Protein AF-A0A914QEH8-F1 (afdb_monomer)

Sequence (115 aa):
MKGEERIMGVKHEHSEAAFEMLERYSLDQSFKKDALIDSNQPVMFEVGNLKEKYWRWIHEPYDGKLRLFKSDFLESLTNTKWWMIPAVWMPLVAYFAFNGLNLMYQMFGKIFLNV

Solvent-accessible surface area (backbone atoms only — not comparable to full-atom values): 7334 Å² total; per-residue (Å²): 115,68,98,80,69,53,62,94,78,46,80,73,94,65,59,72,67,56,47,56,60,53,38,69,71,40,96,81,56,74,81,77,69,58,94,85,56,65,51,91,45,41,42,67,72,53,59,76,74,40,65,83,56,41,68,60,53,76,75,49,90,77,92,68,77,72,36,56,46,84,47,70,69,61,37,55,67,72,60,72,55,82,64,55,56,56,65,62,49,48,60,53,53,50,51,54,51,51,53,52,50,52,53,50,51,54,51,54,54,55,58,69,76,73,113

Structure (mmCIF, N/CA/C/O backbone):
data_AF-A0A914QEH8-F1
#
_entry.id   AF-A0A914QEH8-F1
#
loop_
_atom_site.group_PDB
_atom_site.id
_atom_site.type_symbol
_atom_site.label_atom_id
_atom_site.label_alt_id
_atom_site.label_comp_id
_atom_site.label_asym_id
_atom_site.label_entity_id
_atom_site.label_seq_id
_atom_site.pdbx_PDB_ins_code
_atom_site.Cartn_x
_atom_site.Cartn_y
_atom_site.Cartn_z
_atom_site.occupancy
_atom_site.B_iso_or_equiv
_atom_site.auth_seq_id
_atom_site.auth_comp_id
_atom_site.auth_asym_id
_atom_site.auth_atom_id
_atom_site.pdbx_PDB_model_num
ATOM 1 N N . MET A 1 1 ? -0.785 -5.406 33.086 1.00 52.16 1 MET A N 1
ATOM 2 C CA . MET A 1 1 ? 0.198 -4.733 33.980 1.00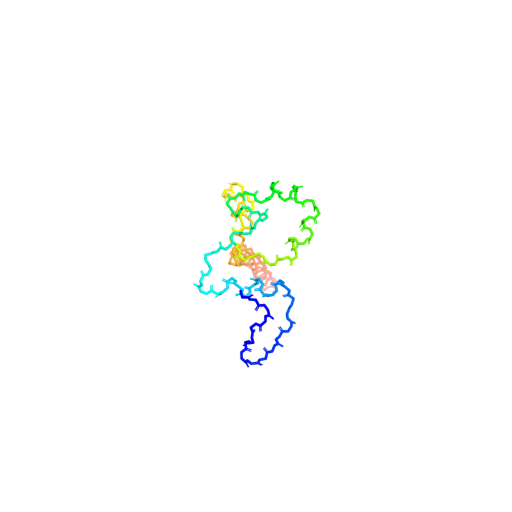 52.16 1 MET A CA 1
ATOM 3 C C . MET A 1 1 ? -0.462 -3.496 34.585 1.00 52.16 1 MET A C 1
ATOM 5 O O . MET A 1 1 ? -0.967 -2.681 33.824 1.00 52.16 1 MET A O 1
ATOM 9 N N . LYS A 1 2 ? -0.543 -3.352 35.916 1.00 52.94 2 LYS A N 1
ATOM 10 C CA . LYS A 1 2 ? -1.087 -2.130 36.551 1.00 52.94 2 LYS A CA 1
ATOM 11 C C . LYS A 1 2 ? 0.014 -1.067 36.611 1.00 52.94 2 LYS A C 1
ATOM 13 O O . LYS A 1 2 ? 1.133 -1.396 36.992 1.00 52.94 2 LYS A O 1
ATOM 18 N N . GLY A 1 3 ? -0.303 0.195 36.306 1.00 54.38 3 GLY A N 1
ATOM 19 C CA . GLY A 1 3 ? 0.631 1.341 36.284 1.00 54.38 3 GLY A CA 1
ATOM 20 C C . GLY A 1 3 ? 1.270 1.741 37.627 1.00 54.38 3 GLY A C 1
ATOM 21 O O . GLY A 1 3 ? 1.719 2.872 37.796 1.00 54.38 3 GLY A O 1
ATOM 22 N N . GLU A 1 4 ? 1.299 0.821 38.588 1.00 57.41 4 GLU A N 1
ATOM 23 C CA . GLU A 1 4 ? 1.994 0.922 39.871 1.00 57.41 4 GLU A CA 1
ATOM 24 C C . GLU A 1 4 ? 3.335 0.165 39.861 1.00 57.41 4 GLU A C 1
ATOM 26 O O . GLU A 1 4 ? 4.194 0.426 40.707 1.00 57.41 4 GLU A O 1
ATOM 31 N N . GLU A 1 5 ? 3.555 -0.745 38.902 1.00 60.00 5 GLU A N 1
ATOM 32 C CA . GLU A 1 5 ? 4.792 -1.523 38.812 1.00 60.00 5 GLU A CA 1
ATOM 33 C C . GLU A 1 5 ? 5.951 -0.683 38.258 1.00 60.00 5 GLU A C 1
ATOM 35 O O . GLU A 1 5 ? 5.899 -0.124 37.161 1.00 60.00 5 GLU A O 1
ATOM 40 N N . ARG A 1 6 ? 7.028 -0.584 39.044 1.00 59.38 6 ARG A N 1
ATOM 41 C CA . ARG A 1 6 ? 8.240 0.149 38.668 1.00 59.38 6 ARG A CA 1
ATOM 42 C C . ARG A 1 6 ? 9.096 -0.701 37.737 1.00 59.38 6 ARG A C 1
ATOM 44 O O . ARG A 1 6 ? 9.763 -1.633 38.183 1.00 59.38 6 ARG A O 1
ATOM 51 N N . ILE A 1 7 ? 9.146 -0.331 36.466 1.00 60.41 7 ILE A N 1
ATOM 52 C CA . ILE A 1 7 ? 10.049 -0.941 35.487 1.00 60.41 7 ILE A CA 1
ATOM 53 C C . ILE A 1 7 ? 11.439 -0.315 35.693 1.00 60.41 7 ILE A C 1
ATOM 55 O O . ILE A 1 7 ? 11.579 0.904 35.688 1.00 60.41 7 ILE A O 1
ATOM 59 N N . MET A 1 8 ? 12.469 -1.124 35.968 1.00 68.00 8 MET A N 1
ATOM 60 C CA . MET A 1 8 ? 13.832 -0.649 36.298 1.00 68.00 8 MET A CA 1
ATOM 61 C C . MET A 1 8 ? 13.914 0.354 37.473 1.00 68.00 8 MET A C 1
ATOM 63 O O . MET A 1 8 ? 14.823 1.177 37.541 1.00 68.00 8 MET A O 1
ATOM 67 N N . GLY A 1 9 ? 12.968 0.301 38.417 1.00 65.00 9 GLY A N 1
ATOM 68 C CA . GLY A 1 9 ? 12.967 1.165 39.607 1.00 65.00 9 GLY A CA 1
ATOM 69 C C . GLY A 1 9 ? 12.475 2.602 39.379 1.00 65.00 9 GLY A C 1
ATOM 70 O O . GLY A 1 9 ? 12.298 3.334 40.359 1.00 65.00 9 GLY A O 1
ATOM 71 N N . VAL A 1 10 ? 12.173 2.988 38.135 1.00 58.44 10 VAL A N 1
ATOM 72 C CA . VAL A 1 10 ? 11.650 4.312 37.767 1.00 58.44 10 VAL A CA 1
ATOM 73 C C . VAL A 1 10 ? 10.145 4.214 37.506 1.00 58.44 10 VAL A C 1
ATOM 75 O O . VAL A 1 10 ? 9.681 3.350 36.764 1.00 58.44 10 VAL A O 1
ATOM 78 N N . LYS A 1 11 ? 9.356 5.089 38.142 1.00 57.50 11 LYS A N 1
ATOM 79 C CA . LYS A 1 11 ? 7.924 5.223 37.844 1.00 57.50 11 LYS A CA 1
ATOM 80 C C . LYS A 1 11 ? 7.794 6.121 36.619 1.00 57.50 11 LYS A C 1
ATOM 82 O O . LYS A 1 11 ? 8.057 7.317 36.713 1.00 57.50 11 LYS A O 1
ATOM 87 N N . HIS A 1 12 ? 7.385 5.558 35.492 1.00 60.88 12 HIS A N 1
ATOM 88 C CA . HIS A 1 12 ? 6.986 6.359 34.345 1.00 60.88 12 HIS A CA 1
ATOM 89 C C . HIS A 1 12 ? 5.469 6.562 34.397 1.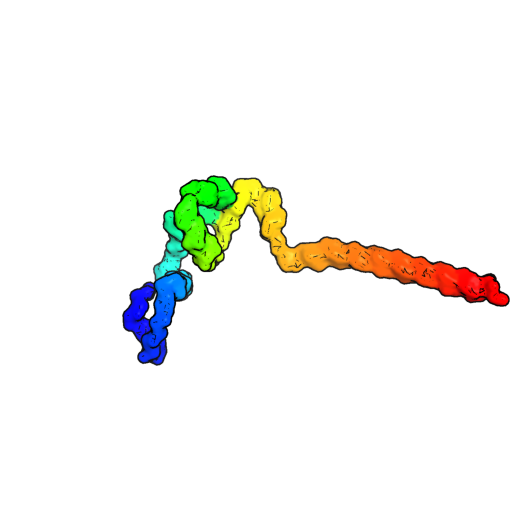00 60.88 12 HIS A C 1
ATOM 91 O O . HIS A 1 12 ? 4.706 5.603 34.305 1.00 60.88 12 HIS A O 1
ATOM 97 N N . GLU A 1 13 ? 5.023 7.804 34.595 1.00 62.28 13 GLU A N 1
ATOM 98 C CA . GLU A 1 13 ? 3.609 8.152 34.441 1.00 62.28 13 GLU A CA 1
ATOM 99 C C . GLU A 1 13 ? 3.285 8.190 32.951 1.00 62.28 13 GLU A C 1
ATOM 101 O O . GLU A 1 13 ? 3.527 9.178 32.260 1.00 62.28 13 GLU A O 1
ATOM 106 N N . HIS A 1 14 ? 2.802 7.068 32.434 1.00 63.44 14 HIS A N 1
ATOM 107 C CA . HIS A 1 14 ? 2.344 6.964 31.061 1.00 63.44 14 HIS A CA 1
ATOM 108 C C . HIS A 1 14 ? 0.816 7.057 30.990 1.00 63.44 14 HIS A C 1
ATOM 110 O O . HIS A 1 14 ? 0.111 6.713 31.937 1.00 63.44 14 HIS A O 1
ATOM 116 N N . SER A 1 15 ? 0.307 7.541 29.853 1.00 73.25 15 SER A N 1
ATOM 117 C CA . SER A 1 15 ? -1.127 7.516 29.546 1.00 73.25 15 SER A CA 1
ATOM 118 C C . SER A 1 15 ? -1.652 6.077 29.601 1.00 73.25 15 SER A C 1
ATOM 120 O O . SER A 1 15 ? -0.931 5.145 29.246 1.00 73.25 15 SER A O 1
ATOM 122 N N . GLU A 1 16 ? -2.909 5.890 30.004 1.00 71.12 16 GLU A N 1
ATOM 123 C CA . GLU A 1 16 ? -3.576 4.580 30.094 1.00 71.12 16 GLU A CA 1
ATOM 124 C C . GLU A 1 16 ? -3.430 3.757 28.797 1.00 71.12 16 GLU A C 1
ATOM 126 O O . GLU A 1 16 ? -3.132 2.566 28.847 1.00 71.12 16 GLU A O 1
ATOM 131 N N . ALA A 1 17 ? -3.486 4.418 27.635 1.00 69.50 17 ALA A N 1
ATOM 132 C CA . ALA A 1 17 ? -3.300 3.790 26.324 1.00 69.50 17 ALA A CA 1
ATOM 133 C C . ALA A 1 17 ? -1.899 3.177 26.127 1.00 69.50 17 ALA A C 1
ATOM 135 O O . ALA A 1 17 ? -1.743 2.158 25.460 1.00 69.50 17 ALA A O 1
ATOM 136 N N . ALA A 1 18 ? -0.855 3.768 26.713 1.00 71.94 18 ALA A N 1
ATOM 137 C CA . ALA A 1 18 ? 0.501 3.233 26.603 1.00 71.94 18 ALA A CA 1
ATOM 138 C C . ALA A 1 18 ? 0.684 1.974 27.466 1.00 71.94 18 ALA A C 1
ATOM 140 O O . ALA A 1 18 ? 1.397 1.052 27.069 1.00 71.94 18 ALA A O 1
ATOM 141 N N . PHE A 1 19 ? 0.005 1.899 28.616 1.00 72.19 19 PHE A N 1
ATOM 142 C CA . PHE A 1 19 ? -0.042 0.673 29.415 1.00 72.19 19 PHE A CA 1
ATOM 143 C C . PHE A 1 19 ? -0.795 -0.444 28.693 1.00 72.19 19 PHE A C 1
ATOM 145 O O . PHE A 1 19 ? -0.351 -1.591 28.735 1.00 72.19 19 PHE A O 1
ATOM 152 N N . GLU A 1 20 ? -1.879 -0.112 27.989 1.00 73.69 20 GLU A N 1
ATOM 153 C CA . GLU A 1 20 ? -2.586 -1.073 27.142 1.00 73.69 20 GLU A CA 1
ATOM 154 C C . GLU A 1 20 ? -1.687 -1.614 26.021 1.00 73.69 20 GLU A C 1
ATOM 156 O O . GLU A 1 20 ? -1.627 -2.826 25.816 1.00 73.69 20 GLU A O 1
ATOM 161 N N . MET A 1 21 ? -0.920 -0.750 25.345 1.00 72.12 21 MET A N 1
ATOM 162 C CA . MET A 1 21 ? 0.045 -1.191 24.330 1.00 72.12 21 MET A CA 1
ATOM 163 C C . MET A 1 21 ? 1.100 -2.146 24.903 1.00 72.12 21 MET A C 1
ATOM 165 O O . MET A 1 21 ? 1.404 -3.159 24.278 1.00 72.12 21 MET A O 1
ATOM 169 N N . LEU A 1 22 ? 1.643 -1.862 26.091 1.00 73.31 22 LEU A N 1
ATOM 170 C CA . LEU A 1 22 ? 2.649 -2.718 26.737 1.00 73.31 22 LEU A CA 1
ATOM 171 C C . LEU A 1 22 ? 2.070 -4.048 27.233 1.00 73.31 22 LEU A C 1
ATOM 173 O O . LEU A 1 22 ? 2.750 -5.073 27.168 1.00 73.31 22 LEU A O 1
ATOM 177 N N . GLU A 1 23 ? 0.814 -4.060 27.689 1.00 71.69 23 GLU A N 1
ATOM 178 C CA . GLU A 1 23 ? 0.138 -5.287 28.117 1.00 71.69 23 GLU A CA 1
ATOM 179 C C . GLU A 1 23 ? 0.064 -6.321 26.979 1.00 71.69 23 GLU A C 1
ATOM 181 O O . GLU A 1 23 ? 0.213 -7.516 27.239 1.00 71.69 23 GLU A O 1
ATOM 186 N N . ARG A 1 24 ? -0.032 -5.875 25.718 1.00 64.56 24 ARG A N 1
ATOM 187 C CA . ARG A 1 24 ? -0.047 -6.750 24.529 1.00 64.56 24 ARG A CA 1
ATOM 188 C C . ARG A 1 24 ? 1.264 -7.524 24.307 1.00 64.56 24 ARG A C 1
ATOM 190 O O . ARG A 1 24 ? 1.233 -8.582 23.689 1.00 64.56 24 ARG A O 1
ATOM 197 N N . TYR A 1 25 ? 2.395 -7.037 24.824 1.00 67.75 25 TYR A N 1
ATOM 198 C CA . TYR A 1 25 ? 3.705 -7.705 24.740 1.00 67.75 25 TYR A CA 1
ATOM 199 C C . TYR A 1 25 ? 4.033 -8.555 25.978 1.00 67.75 25 TYR A C 1
ATOM 201 O O . TYR A 1 25 ? 5.071 -9.220 26.018 1.00 67.75 25 TYR A O 1
ATOM 209 N N . SER A 1 26 ? 3.168 -8.547 26.999 1.00 68.31 26 SER A N 1
ATOM 210 C CA . SER A 1 26 ? 3.318 -9.442 28.142 1.00 68.31 26 SER A CA 1
ATOM 211 C C . SER A 1 26 ? 3.044 -10.879 27.690 1.00 68.31 26 SER A C 1
ATOM 213 O O . SER A 1 26 ? 1.980 -11.184 27.160 1.00 68.31 26 SER A O 1
ATOM 215 N N . LEU A 1 27 ? 4.030 -11.761 27.871 1.00 58.66 27 LEU A N 1
ATOM 216 C CA . LEU A 1 27 ? 4.069 -13.132 27.334 1.00 58.66 27 LEU A CA 1
ATOM 217 C C . LEU A 1 27 ? 2.901 -14.045 27.780 1.00 58.66 27 LEU A C 1
ATOM 219 O O . LEU A 1 27 ? 2.819 -15.183 27.329 1.00 58.66 27 LEU A O 1
ATOM 223 N N . ASP A 1 28 ? 2.016 -13.556 28.653 1.00 58.69 28 ASP A N 1
ATOM 224 C CA . ASP A 1 28 ? 0.944 -14.300 29.320 1.00 58.69 28 ASP A CA 1
ATOM 225 C C . ASP A 1 28 ? -0.467 -14.013 28.754 1.00 58.69 28 ASP A C 1
ATOM 227 O O . ASP A 1 28 ? -1.399 -14.773 29.007 1.00 58.69 28 ASP A O 1
ATOM 231 N N . GLN A 1 29 ? -0.670 -12.956 27.952 1.00 50.12 29 GLN A N 1
ATOM 232 C CA . GLN A 1 29 ? -2.011 -12.630 27.442 1.00 50.12 29 GLN A CA 1
ATOM 233 C C . GLN A 1 29 ? -2.247 -13.124 26.014 1.00 50.12 29 GLN A C 1
ATOM 235 O O . GLN A 1 29 ? -1.782 -12.555 25.028 1.00 50.12 29 GLN A O 1
ATOM 240 N N . SER A 1 30 ? -3.087 -14.157 25.914 1.00 48.97 30 SER A N 1
ATOM 241 C CA . SER A 1 30 ? -3.921 -14.429 24.743 1.00 48.97 30 SER A CA 1
ATOM 242 C C . SER A 1 30 ? -4.451 -13.111 24.177 1.00 48.97 30 SER A C 1
ATOM 244 O O . SER A 1 30 ? -5.100 -12.382 24.926 1.00 48.97 30 SER A O 1
ATOM 246 N N . PHE A 1 31 ? -4.177 -12.818 22.900 1.00 52.12 31 PHE A N 1
ATOM 247 C CA . PHE A 1 31 ? -4.653 -11.635 22.176 1.00 52.12 31 PHE A CA 1
ATOM 248 C C . PHE A 1 31 ? -6.045 -11.209 22.666 1.00 52.12 31 PHE A C 1
ATOM 250 O O . PHE A 1 31 ? -7.049 -11.829 22.299 1.00 52.12 31 PHE A O 1
ATOM 257 N N . LYS A 1 32 ? -6.116 -10.183 23.526 1.00 52.75 32 LYS A N 1
ATOM 258 C CA . LYS A 1 32 ? -7.385 -9.535 23.858 1.00 52.75 32 LYS A CA 1
ATOM 259 C C . LYS A 1 32 ? -7.888 -8.968 22.541 1.00 52.75 32 LYS A C 1
ATOM 261 O O . LYS A 1 32 ? -7.366 -7.973 22.052 1.00 52.75 32 LYS A O 1
ATOM 266 N N . LYS A 1 33 ? -8.847 -9.663 21.929 1.00 55.72 33 LYS A N 1
ATOM 267 C CA . LYS A 1 33 ? -9.607 -9.133 20.803 1.00 55.72 33 LYS A CA 1
ATOM 268 C C . LYS A 1 33 ? -10.165 -7.790 21.249 1.00 55.72 33 LYS A C 1
ATOM 270 O O . LYS A 1 33 ? -10.752 -7.722 22.332 1.00 55.72 33 LYS A O 1
ATOM 275 N N . ASP A 1 34 ? -9.957 -6.748 20.453 1.00 59.75 34 ASP A N 1
ATOM 276 C CA . ASP A 1 34 ? -10.500 -5.434 20.764 1.00 59.75 34 ASP A CA 1
ATOM 277 C C . ASP A 1 34 ? -12.008 -5.576 21.001 1.00 59.75 34 ASP A C 1
ATOM 279 O O . ASP A 1 34 ? -12.745 -6.095 20.164 1.00 59.75 34 ASP A O 1
ATOM 283 N N . ALA A 1 35 ? -12.473 -5.161 22.179 1.00 57.25 35 ALA A N 1
ATOM 284 C CA . ALA A 1 35 ? -13.854 -5.393 22.607 1.00 57.25 35 ALA A CA 1
ATOM 285 C C . ALA A 1 35 ? -14.889 -4.640 21.747 1.00 57.25 35 ALA A C 1
ATOM 287 O O . ALA A 1 35 ? -16.092 -4.844 21.901 1.00 57.25 35 ALA A O 1
ATOM 288 N N . LEU A 1 36 ? -14.421 -3.733 20.884 1.00 60.28 36 LEU A N 1
ATOM 289 C CA . LEU A 1 36 ? -15.246 -2.833 20.091 1.00 60.28 36 LEU A CA 1
ATOM 290 C C . LEU A 1 36 ? -15.536 -3.353 18.679 1.00 60.28 36 LEU A C 1
ATOM 292 O O . LEU A 1 36 ? -16.585 -3.001 18.147 1.00 60.28 36 LEU A O 1
ATOM 296 N N . ILE A 1 37 ? -14.640 -4.145 18.073 1.00 63.44 37 ILE A N 1
ATOM 297 C CA . ILE A 1 37 ? -14.769 -4.611 16.681 1.00 63.44 37 ILE A CA 1
ATOM 298 C C . ILE A 1 37 ? -14.186 -6.023 16.557 1.00 63.44 37 ILE A C 1
ATOM 300 O O . ILE A 1 37 ? -13.028 -6.260 16.908 1.00 63.44 37 ILE A O 1
ATOM 304 N N . ASP A 1 38 ? -14.973 -6.965 16.029 1.00 66.12 38 ASP A N 1
ATOM 305 C CA . ASP A 1 38 ? -14.477 -8.313 15.744 1.00 66.12 38 ASP A CA 1
ATOM 306 C C . ASP A 1 38 ? -13.599 -8.284 14.485 1.00 66.12 38 ASP A C 1
ATOM 308 O O . ASP A 1 38 ? -14.073 -8.072 13.373 1.00 66.12 38 ASP A O 1
ATOM 312 N N . SER A 1 39 ? -12.302 -8.543 14.657 1.00 62.97 39 SER A N 1
ATOM 313 C CA . SER A 1 39 ? -11.291 -8.597 13.585 1.00 62.97 39 SER A CA 1
ATOM 314 C C . SER A 1 39 ? -11.652 -9.543 12.426 1.00 62.97 39 SER A C 1
ATOM 316 O O . SER A 1 39 ? -11.133 -9.391 11.319 1.00 62.97 39 SER A O 1
ATOM 318 N N . ASN A 1 40 ? -12.536 -10.519 12.662 1.00 64.56 40 ASN A N 1
ATOM 319 C CA . ASN A 1 40 ? -12.955 -11.497 11.659 1.00 64.56 40 ASN A CA 1
ATOM 320 C C . ASN A 1 40 ? -14.127 -11.020 10.774 1.00 64.56 40 ASN A C 1
ATOM 322 O O . ASN A 1 40 ? -14.451 -11.681 9.784 1.00 64.56 40 ASN A O 1
ATOM 326 N N . GLN A 1 41 ? -14.767 -9.897 11.115 1.00 67.69 41 GLN A N 1
ATOM 327 C CA . GLN A 1 41 ? -15.858 -9.297 10.345 1.00 67.69 41 GLN A CA 1
ATOM 328 C C . GLN A 1 41 ? -15.369 -8.083 9.537 1.00 67.69 41 GLN A C 1
ATOM 330 O O . GLN A 1 41 ? -14.406 -7.422 9.924 1.00 67.69 41 GLN A O 1
ATOM 335 N N . PRO A 1 42 ? -15.990 -7.788 8.378 1.00 73.56 42 PRO A N 1
ATOM 336 C CA . PRO A 1 42 ? -15.600 -6.662 7.537 1.00 73.56 42 PRO A CA 1
ATOM 337 C C . PRO A 1 42 ? -15.915 -5.328 8.224 1.00 73.56 42 PRO A C 1
ATOM 339 O O . PRO A 1 42 ? -17.072 -4.913 8.333 1.00 73.56 42 PRO A O 1
ATOM 342 N N . VAL A 1 43 ? -14.860 -4.628 8.629 1.00 77.06 43 VAL A N 1
ATOM 343 C CA . VAL A 1 43 ? -14.933 -3.446 9.502 1.00 77.06 43 VAL A CA 1
ATOM 344 C C . VAL A 1 43 ? -15.640 -2.261 8.848 1.00 77.06 43 VAL A C 1
ATOM 346 O O . VAL A 1 43 ? -16.315 -1.490 9.528 1.00 77.06 43 VAL A O 1
ATOM 349 N N . MET A 1 44 ? -15.576 -2.144 7.518 1.00 78.69 44 MET A N 1
ATOM 350 C CA . MET A 1 44 ? -16.178 -1.029 6.779 1.00 78.69 44 MET A CA 1
ATOM 351 C C . MET A 1 44 ? -17.684 -0.862 7.051 1.00 78.69 44 MET A C 1
ATOM 353 O O . MET A 1 44 ? -18.188 0.259 7.078 1.00 78.69 44 MET A O 1
ATOM 357 N N . PHE A 1 45 ? -18.409 -1.963 7.269 1.00 74.06 45 PHE A N 1
ATOM 358 C CA . PHE A 1 45 ? -19.849 -1.917 7.541 1.00 74.06 45 PHE A CA 1
ATOM 359 C C . PHE A 1 45 ? -20.167 -1.657 9.018 1.00 74.06 45 PHE A C 1
ATOM 361 O O . PHE A 1 45 ? -21.183 -1.035 9.323 1.00 74.06 45 PHE A O 1
ATOM 368 N N . GLU A 1 46 ? -19.302 -2.097 9.934 1.00 76.88 46 GLU A N 1
ATOM 369 C CA . GLU A 1 46 ? -19.510 -1.938 11.377 1.00 76.88 46 GLU A CA 1
ATOM 370 C C . GLU A 1 46 ? -19.139 -0.540 11.874 1.00 76.88 46 GLU A C 1
ATOM 372 O O . GLU A 1 46 ? -19.810 -0.006 12.759 1.00 76.88 46 GLU A O 1
ATOM 377 N N . VAL A 1 47 ? -18.142 0.101 11.255 1.00 77.06 47 VAL A N 1
ATOM 378 C CA . VAL A 1 47 ? -17.677 1.453 11.611 1.00 77.06 47 VAL A CA 1
ATOM 379 C C . VAL A 1 47 ? -18.806 2.491 11.603 1.00 77.06 47 VAL A C 1
ATOM 381 O O . VAL A 1 47 ? -18.819 3.387 12.448 1.00 77.06 47 VAL A O 1
ATOM 384 N N . GLY A 1 48 ? -19.810 2.339 10.732 1.00 76.56 48 GLY A N 1
ATOM 385 C CA . GLY A 1 48 ? -20.981 3.225 10.697 1.00 76.56 48 GLY A CA 1
ATOM 386 C C . GLY A 1 48 ? -21.824 3.212 11.982 1.00 76.56 48 GLY A C 1
ATOM 387 O O . GLY A 1 48 ? -22.480 4.204 12.302 1.00 76.56 48 GLY A O 1
ATOM 388 N N . ASN A 1 49 ? -21.769 2.130 12.761 1.00 76.56 49 ASN A N 1
ATOM 389 C CA . ASN A 1 49 ? -22.534 1.978 13.999 1.00 76.56 49 ASN A CA 1
ATOM 390 C C . ASN A 1 49 ? -21.792 2.501 15.244 1.00 76.56 49 ASN A C 1
ATOM 392 O O . ASN A 1 49 ? -22.414 2.633 16.300 1.00 76.56 49 ASN A O 1
ATOM 396 N N . LEU A 1 50 ? -20.496 2.839 15.146 1.00 75.81 50 LEU A N 1
ATOM 397 C CA . LEU A 1 50 ? -19.668 3.212 16.306 1.00 75.81 50 LEU A CA 1
ATOM 398 C C . LEU A 1 50 ? -19.934 4.629 16.860 1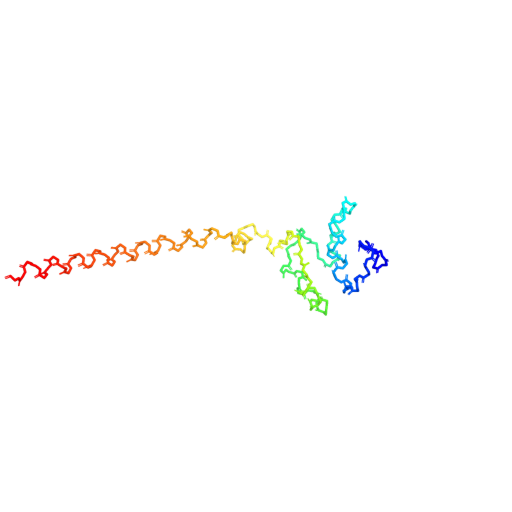.00 75.81 50 LEU A C 1
ATOM 400 O O . LEU A 1 50 ? -19.513 4.915 17.983 1.00 75.81 50 LEU A O 1
ATOM 404 N N . LYS A 1 51 ? -20.660 5.495 16.134 1.00 79.06 51 LYS A N 1
ATOM 405 C CA . LYS A 1 51 ? -21.069 6.861 16.545 1.00 79.06 51 LYS A CA 1
ATOM 406 C C . LYS A 1 51 ? -19.993 7.598 17.369 1.00 79.06 51 LYS A C 1
ATOM 408 O O . LYS A 1 51 ? -18.921 7.890 16.860 1.00 79.06 51 LYS A O 1
ATOM 413 N N . GLU A 1 52 ? -20.261 7.886 18.645 1.00 79.00 52 GLU A N 1
ATOM 414 C CA . GLU A 1 52 ? -19.392 8.666 19.541 1.00 79.00 52 GLU A CA 1
ATOM 415 C C . GLU A 1 52 ? -18.087 7.943 19.905 1.00 79.00 52 GLU A C 1
ATOM 417 O O . GLU A 1 52 ? -17.073 8.580 20.185 1.00 79.00 52 GLU A O 1
ATOM 422 N N . LYS A 1 53 ? -18.078 6.605 19.856 1.00 77.19 53 LYS A N 1
ATOM 423 C CA . LYS A 1 53 ? -16.890 5.789 20.147 1.00 77.19 53 LYS A CA 1
ATOM 424 C C . LYS A 1 53 ? -15.911 5.746 18.974 1.00 77.19 53 LYS A C 1
ATOM 426 O O . LYS A 1 53 ? -14.744 5.428 19.186 1.00 77.19 53 LYS A O 1
ATOM 431 N N . TYR A 1 54 ? -16.354 6.118 17.769 1.00 82.06 54 TYR A N 1
ATOM 432 C CA . TYR A 1 54 ? -15.513 6.171 16.572 1.00 82.06 54 TYR A CA 1
ATOM 433 C C . TYR A 1 54 ? -14.297 7.082 16.764 1.00 82.06 54 TYR A C 1
ATOM 435 O O . TYR A 1 54 ? -13.180 6.706 16.420 1.00 82.06 54 TYR A O 1
ATOM 443 N N . TRP A 1 55 ? -14.505 8.265 17.356 1.00 81.69 55 TRP A N 1
ATOM 444 C CA . TRP A 1 55 ? -13.440 9.259 17.500 1.00 81.69 55 TRP A CA 1
ATOM 445 C C . TRP A 1 5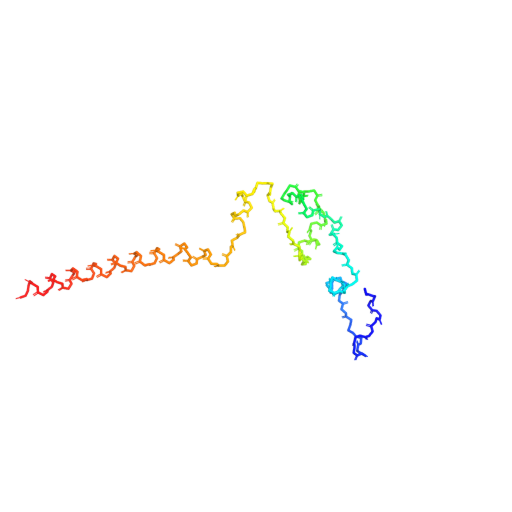5 ? -12.316 8.789 18.421 1.00 81.69 55 TRP A C 1
ATOM 447 O O . TRP A 1 55 ? -11.149 9.053 18.155 1.00 81.69 55 TRP A O 1
ATOM 457 N N . ARG A 1 56 ? -12.653 8.066 19.491 1.00 79.94 56 ARG A N 1
ATOM 458 C CA . ARG A 1 56 ? -11.649 7.473 20.381 1.00 79.94 56 ARG A CA 1
ATOM 459 C C . ARG A 1 56 ? -10.942 6.299 19.705 1.00 79.94 56 ARG A C 1
ATOM 461 O O . ARG A 1 56 ? -9.724 6.227 19.762 1.00 79.94 56 ARG A O 1
ATOM 468 N N . TRP A 1 57 ? -11.703 5.447 19.020 1.00 79.50 57 TRP A N 1
ATOM 469 C CA . TRP A 1 57 ? -11.188 4.258 18.342 1.00 79.50 57 TRP A CA 1
ATOM 470 C C . TRP A 1 57 ? -10.199 4.583 17.213 1.00 79.50 57 TRP A C 1
ATOM 472 O O . TRP A 1 57 ? -9.155 3.953 17.126 1.00 79.50 57 TRP A O 1
ATOM 482 N N . ILE A 1 58 ? -10.469 5.594 16.379 1.00 82.06 58 ILE A N 1
ATOM 483 C CA . ILE A 1 58 ? -9.600 5.908 15.228 1.00 82.06 58 ILE A CA 1
ATOM 484 C C . ILE A 1 58 ? -8.208 6.425 15.636 1.00 82.06 58 ILE A C 1
ATOM 486 O O . ILE A 1 58 ? -7.260 6.320 14.864 1.00 82.06 58 ILE A O 1
ATOM 490 N N . HIS A 1 59 ? -8.087 7.000 16.837 1.00 79.62 59 HIS A N 1
ATOM 491 C CA . HIS A 1 59 ? -6.819 7.509 17.373 1.00 79.62 59 HIS A CA 1
ATOM 492 C C . HIS A 1 59 ? -6.043 6.453 18.166 1.00 79.62 59 HIS A C 1
ATOM 494 O O . HIS A 1 59 ? -4.896 6.691 18.544 1.00 79.62 59 HIS A O 1
ATOM 500 N N . GLU A 1 60 ? -6.660 5.306 18.438 1.00 77.00 60 GLU A N 1
ATOM 501 C CA . GLU A 1 60 ? -6.034 4.206 19.151 1.00 77.00 60 GLU A CA 1
ATOM 502 C C . GLU A 1 60 ? -5.283 3.313 18.155 1.00 77.00 60 GLU A C 1
ATOM 504 O O . GLU A 1 60 ? -5.856 2.898 17.143 1.00 77.00 60 GLU A O 1
ATOM 509 N N . PRO A 1 61 ? -3.987 3.032 18.376 1.00 68.31 61 PRO A N 1
ATOM 510 C CA . PRO A 1 61 ? -3.235 2.196 17.457 1.00 68.31 61 PRO A CA 1
ATOM 511 C C . PRO A 1 61 ? -3.745 0.756 17.518 1.00 68.31 61 PRO A C 1
ATOM 513 O O . PRO A 1 61 ? -3.689 0.090 18.550 1.00 68.31 61 PRO A O 1
ATOM 516 N N . TYR A 1 62 ? -4.221 0.273 16.375 1.00 68.62 62 TYR A N 1
ATOM 517 C CA . TYR A 1 62 ? -4.687 -1.094 16.197 1.00 68.62 62 TYR A CA 1
ATOM 518 C C . TYR A 1 62 ? -3.569 -1.961 15.606 1.00 68.62 62 TYR A C 1
ATOM 520 O O . TYR A 1 62 ? -3.107 -1.698 14.498 1.00 68.62 62 TYR A O 1
ATOM 528 N N . ASP A 1 63 ? -3.161 -3.008 16.326 1.00 60.78 63 ASP A N 1
ATOM 529 C CA . ASP A 1 63 ? -2.005 -3.856 15.964 1.00 60.78 63 ASP A CA 1
ATOM 530 C C . ASP A 1 63 ? -2.412 -5.245 15.408 1.00 60.78 63 ASP A C 1
ATOM 532 O O . ASP A 1 63 ? -1.624 -6.189 15.355 1.00 60.78 63 ASP A O 1
ATOM 536 N N . GLY A 1 64 ? -3.684 -5.410 15.022 1.00 66.06 64 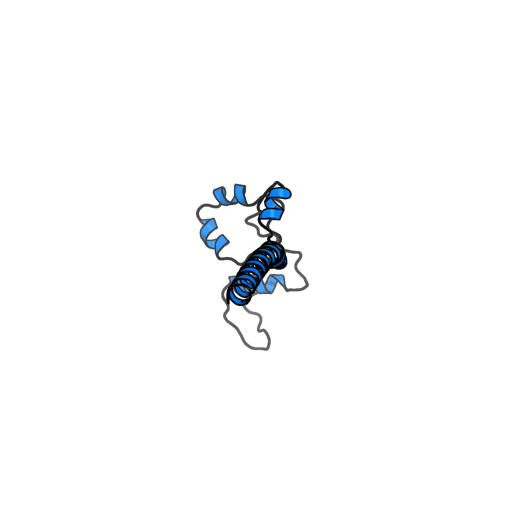GLY A N 1
ATOM 537 C CA . GLY A 1 64 ? -4.239 -6.661 14.491 1.00 66.06 64 GLY A CA 1
ATOM 538 C C . GLY A 1 64 ? -4.345 -6.705 12.960 1.00 66.06 64 GLY A C 1
ATOM 539 O O . GLY A 1 64 ? -4.233 -5.697 12.263 1.00 66.06 64 GLY A O 1
ATOM 540 N N . LYS A 1 65 ? -4.656 -7.888 12.409 1.00 66.00 65 LYS A N 1
ATOM 541 C CA . LYS A 1 65 ? -5.095 -8.008 11.007 1.00 66.00 65 LYS A CA 1
ATOM 542 C C . LYS A 1 65 ? -6.550 -7.547 10.900 1.00 66.00 65 LYS A C 1
ATOM 544 O O . LYS A 1 65 ? -7.469 -8.322 11.153 1.00 66.00 65 LYS A O 1
ATOM 549 N N . LEU A 1 66 ? -6.750 -6.282 10.547 1.00 73.06 66 LEU A N 1
ATOM 550 C CA . LEU A 1 66 ? -8.074 -5.711 10.316 1.00 73.06 66 LEU A CA 1
ATOM 551 C C . LEU A 1 66 ? -8.548 -6.068 8.905 1.00 73.06 66 LEU A C 1
ATOM 553 O O . LEU A 1 66 ? -7.939 -5.623 7.934 1.00 73.06 66 LEU A O 1
ATOM 557 N N . ARG A 1 67 ? -9.623 -6.853 8.782 1.00 79.81 67 ARG A N 1
ATOM 558 C CA . ARG A 1 67 ? -10.241 -7.122 7.480 1.00 79.81 67 ARG A CA 1
ATOM 559 C C . ARG A 1 67 ? -11.189 -5.980 7.119 1.00 79.81 67 ARG A C 1
ATOM 561 O O . ARG A 1 67 ? -12.206 -5.781 7.784 1.00 79.81 67 ARG A O 1
ATOM 568 N N . LEU A 1 68 ? -10.880 -5.231 6.063 1.00 82.31 68 LEU A N 1
ATOM 569 C CA . LEU A 1 68 ? -11.707 -4.090 5.648 1.00 82.31 68 LEU A CA 1
ATOM 570 C C . LEU A 1 68 ? -12.932 -4.548 4.850 1.00 82.31 68 LEU A C 1
ATOM 572 O O . LEU A 1 68 ? -14.053 -4.100 5.112 1.00 82.31 68 LEU A O 1
ATOM 576 N N . PHE A 1 69 ? -12.733 -5.471 3.907 1.00 83.25 69 PHE A N 1
ATOM 577 C CA . PHE A 1 69 ? -13.759 -5.945 2.984 1.00 83.25 69 PHE A CA 1
ATOM 578 C C . PHE A 1 69 ? -14.101 -7.419 3.187 1.00 83.25 69 PHE A C 1
ATOM 580 O O . PHE A 1 69 ? -13.266 -8.275 3.477 1.00 83.25 69 PHE A O 1
ATOM 587 N N . LYS A 1 70 ? -15.368 -7.762 2.923 1.00 80.94 70 LYS A N 1
ATOM 588 C CA . LYS A 1 70 ? -15.802 -9.165 2.885 1.00 80.94 70 LYS A CA 1
ATOM 589 C C . LYS A 1 70 ? -15.158 -9.927 1.721 1.00 80.94 70 LYS A C 1
ATOM 591 O O . LYS A 1 70 ? -14.905 -11.116 1.846 1.00 80.94 70 LYS A O 1
ATOM 596 N N . SER A 1 71 ? -14.898 -9.261 0.598 1.00 85.12 71 SER A N 1
ATOM 597 C CA . SER A 1 71 ? -14.316 -9.876 -0.602 1.00 85.12 71 SER A CA 1
ATOM 598 C C . SER A 1 71 ? -12.789 -9.870 -0.561 1.00 85.12 71 SER A C 1
ATOM 600 O O . SER A 1 71 ? -12.194 -8.811 -0.370 1.00 85.12 71 SER A O 1
ATOM 602 N N . ASP A 1 72 ? -12.165 -11.022 -0.824 1.00 83.00 72 ASP A N 1
ATOM 603 C CA . ASP A 1 72 ? -10.700 -11.169 -0.865 1.00 83.00 72 ASP A CA 1
ATOM 604 C C . ASP A 1 72 ? -10.055 -10.331 -1.982 1.00 83.00 72 ASP A C 1
ATOM 606 O O . ASP A 1 72 ? -8.934 -9.848 -1.841 1.00 83.00 72 ASP A O 1
ATOM 610 N N . PHE A 1 73 ? -10.773 -10.110 -3.089 1.00 84.69 73 PHE A N 1
ATOM 611 C CA . PHE A 1 73 ? -10.281 -9.280 -4.189 1.00 84.69 73 PHE A CA 1
ATOM 612 C C . PHE A 1 73 ? -10.154 -7.809 -3.778 1.00 84.69 73 PHE A C 1
ATOM 614 O O . PHE A 1 73 ? -9.120 -7.188 -4.009 1.00 84.69 73 PHE A O 1
ATOM 621 N N . LEU A 1 74 ? -11.189 -7.263 -3.132 1.00 83.00 74 LEU A N 1
ATOM 622 C CA . LEU A 1 74 ? -11.172 -5.879 -2.648 1.00 83.00 74 LEU A CA 1
ATOM 623 C C . LEU A 1 74 ? -10.142 -5.698 -1.529 1.00 83.00 74 LEU A C 1
ATOM 625 O O . LEU A 1 74 ? -9.442 -4.691 -1.503 1.00 83.00 74 LEU A O 1
ATOM 629 N N . GLU A 1 75 ? -9.988 -6.706 -0.670 1.00 84.38 75 GLU A N 1
ATOM 630 C CA . GLU A 1 75 ? -8.974 -6.715 0.385 1.00 84.38 75 GLU A CA 1
ATOM 631 C C . GLU A 1 75 ? -7.546 -6.666 -0.187 1.00 84.38 75 GLU A C 1
ATOM 633 O O . GLU A 1 75 ? -6.682 -5.942 0.316 1.00 84.38 75 GLU A O 1
ATOM 638 N N . SER A 1 76 ? -7.295 -7.390 -1.284 1.00 83.25 76 SER A N 1
ATOM 639 C CA . SER A 1 76 ? -6.003 -7.363 -1.976 1.00 83.25 76 SER A CA 1
ATOM 640 C C . SER A 1 76 ? -5.697 -6.011 -2.625 1.00 83.25 76 SER A C 1
ATOM 642 O O . SER A 1 76 ? -4.523 -5.711 -2.836 1.00 83.25 76 SER A O 1
ATOM 644 N N . LEU A 1 77 ? -6.711 -5.211 -2.963 1.00 82.69 77 LEU A N 1
ATOM 645 C CA . LEU A 1 77 ? -6.510 -3.863 -3.502 1.00 82.69 77 LEU A CA 1
ATOM 646 C C . LEU A 1 77 ? -6.139 -2.863 -2.403 1.00 82.69 77 LEU A C 1
ATOM 648 O O . LEU A 1 77 ? -5.360 -1.946 -2.650 1.00 82.69 77 LEU A O 1
ATOM 652 N N . THR A 1 78 ? -6.645 -3.045 -1.183 1.00 82.69 78 THR A N 1
ATOM 653 C CA . THR A 1 78 ? -6.286 -2.186 -0.046 1.00 82.69 78 THR A CA 1
ATOM 654 C C . THR A 1 78 ? -4.984 -2.582 0.631 1.00 82.69 78 THR A C 1
ATOM 656 O O . THR A 1 78 ? -4.282 -1.719 1.155 1.00 82.69 78 THR A O 1
ATOM 659 N N . ASN A 1 79 ? -4.609 -3.861 0.585 1.00 81.94 79 ASN A N 1
ATOM 660 C CA . ASN A 1 79 ? -3.319 -4.324 1.084 1.00 81.94 79 ASN A CA 1
ATOM 661 C C . ASN A 1 79 ? -2.228 -4.170 0.013 1.00 81.94 79 ASN A C 1
ATOM 663 O O . ASN A 1 79 ? -1.808 -5.129 -0.642 1.00 81.94 79 ASN A O 1
ATOM 667 N N . THR A 1 80 ? -1.763 -2.935 -0.170 1.00 83.12 80 THR A N 1
ATOM 668 C CA . THR A 1 80 ? -0.672 -2.648 -1.106 1.00 83.12 80 THR A CA 1
ATOM 669 C C . THR A 1 80 ? 0.675 -2.939 -0.448 1.00 83.12 80 THR A C 1
ATOM 671 O O . THR A 1 80 ? 1.149 -2.185 0.401 1.00 83.12 80 THR A O 1
ATOM 674 N N . LYS A 1 81 ? 1.329 -4.031 -0.860 1.00 86.44 81 LYS A N 1
ATOM 675 C CA . LYS A 1 81 ? 2.696 -4.336 -0.411 1.00 86.44 81 LYS A CA 1
ATOM 676 C C . LYS A 1 81 ? 3.680 -3.307 -0.970 1.00 86.44 81 LYS A C 1
ATOM 678 O O . LYS A 1 81 ? 3.523 -2.846 -2.096 1.00 86.44 81 LYS A O 1
ATOM 683 N N . TRP A 1 82 ? 4.745 -3.014 -0.225 1.00 88.50 82 TRP A N 1
ATOM 684 C CA . TRP A 1 82 ? 5.737 -1.990 -0.589 1.00 88.50 82 TRP A CA 1
ATOM 685 C C . TRP A 1 82 ? 6.334 -2.163 -2.002 1.00 88.50 82 TRP A C 1
ATOM 687 O O . TRP A 1 82 ? 6.615 -1.181 -2.682 1.00 88.50 82 TRP A O 1
ATOM 697 N N . TRP A 1 83 ? 6.483 -3.403 -2.477 1.00 89.50 83 TRP A N 1
ATOM 698 C CA . TRP A 1 83 ? 7.044 -3.722 -3.794 1.00 89.50 83 TRP A CA 1
ATOM 699 C C . TRP A 1 83 ? 6.073 -3.510 -4.965 1.00 89.50 83 TRP A C 1
ATOM 701 O O . TRP A 1 83 ? 6.515 -3.479 -6.114 1.00 89.50 83 TRP A O 1
ATOM 711 N N . MET A 1 84 ? 4.772 -3.328 -4.708 1.00 89.31 84 MET A N 1
ATOM 712 C CA . MET A 1 84 ? 3.787 -3.042 -5.761 1.00 89.31 84 MET A CA 1
ATOM 713 C C . MET A 1 84 ? 4.089 -1.723 -6.471 1.00 89.31 84 MET A C 1
ATOM 715 O O . MET A 1 84 ? 3.929 -1.627 -7.685 1.00 89.31 84 MET A O 1
ATOM 719 N N . ILE A 1 85 ? 4.568 -0.722 -5.725 1.00 90.25 85 ILE A N 1
ATOM 720 C CA . ILE A 1 85 ? 4.889 0.600 -6.267 1.00 90.25 85 ILE A CA 1
ATOM 721 C C . ILE A 1 85 ? 6.016 0.472 -7.314 1.00 90.25 85 ILE A C 1
ATOM 723 O O . ILE A 1 85 ? 5.762 0.773 -8.481 1.00 90.25 85 ILE A O 1
ATOM 727 N N . PRO A 1 86 ? 7.218 -0.053 -6.996 1.00 92.12 86 PRO A N 1
ATOM 728 C CA . PRO A 1 86 ? 8.232 -0.299 -8.019 1.00 92.12 86 PRO A CA 1
ATOM 729 C C . PRO A 1 86 ? 7.746 -1.182 -9.175 1.00 92.12 86 PRO A C 1
ATOM 731 O O . PRO A 1 86 ? 8.033 -0.869 -10.324 1.00 92.12 86 PRO A O 1
ATOM 734 N N . ALA A 1 87 ? 6.994 -2.255 -8.911 1.00 91.44 87 ALA A N 1
ATOM 735 C CA . ALA A 1 87 ? 6.567 -3.188 -9.957 1.00 91.44 87 ALA A CA 1
ATOM 736 C C . ALA A 1 87 ? 5.672 -2.537 -11.027 1.00 91.44 87 ALA A C 1
ATOM 738 O O . ALA A 1 87 ? 5.802 -2.853 -12.208 1.00 91.44 87 ALA A O 1
ATOM 739 N N . VAL A 1 88 ? 4.793 -1.614 -10.627 1.00 91.25 88 VAL A N 1
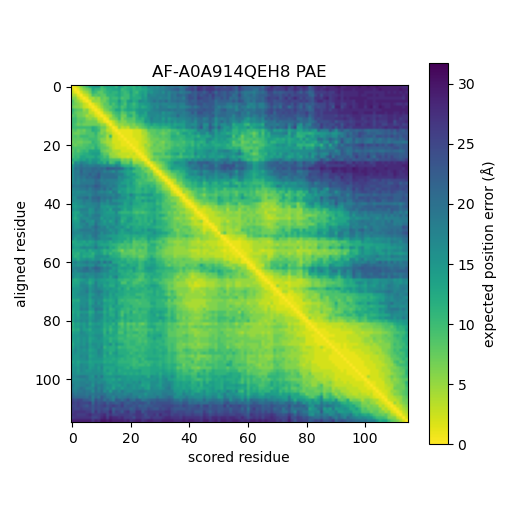ATOM 740 C CA . VAL A 1 88 ? 3.908 -0.895 -11.556 1.00 91.25 88 VAL A CA 1
ATOM 741 C C . VAL A 1 88 ? 4.647 0.247 -12.254 1.00 91.25 88 VAL A C 1
ATOM 743 O O . VAL A 1 88 ? 4.518 0.415 -13.465 1.00 91.25 88 VAL A O 1
ATOM 746 N N . TRP A 1 89 ? 5.443 1.026 -11.518 1.00 93.38 89 TRP A N 1
ATOM 747 C CA . TRP A 1 89 ? 6.051 2.248 -12.054 1.00 93.38 89 TRP A CA 1
ATOM 748 C C . TRP A 1 89 ? 7.350 2.008 -12.836 1.00 93.38 89 TRP A C 1
ATOM 750 O O . TRP A 1 89 ? 7.621 2.738 -13.790 1.00 93.38 89 TRP A O 1
ATOM 760 N N . MET A 1 90 ? 8.144 0.984 -12.506 1.00 94.06 90 MET A N 1
ATOM 761 C CA . MET A 1 90 ? 9.431 0.731 -13.175 1.00 94.06 90 MET A CA 1
ATOM 762 C C . MET A 1 90 ? 9.298 0.432 -14.680 1.00 94.06 90 MET A C 1
ATOM 764 O O . MET A 1 90 ? 10.045 1.038 -15.452 1.00 94.06 90 MET A O 1
ATOM 768 N N . PRO A 1 91 ? 8.360 -0.419 -15.150 1.00 93.88 91 PRO A N 1
ATOM 769 C CA . PRO A 1 91 ? 8.174 -0.652 -16.584 1.00 93.88 91 PRO A CA 1
ATOM 770 C C . PRO A 1 91 ? 7.738 0.608 -17.339 1.00 93.88 91 PRO A C 1
ATOM 772 O O . PRO A 1 91 ? 8.203 0.845 -18.450 1.00 93.88 91 PRO A O 1
ATOM 775 N N . LEU A 1 92 ? 6.890 1.441 -16.723 1.00 94.50 92 LEU A N 1
ATOM 776 C CA . LEU A 1 92 ? 6.456 2.726 -17.283 1.00 94.50 92 LEU A CA 1
ATOM 777 C C . LEU A 1 92 ? 7.643 3.675 -17.466 1.00 94.50 92 LEU A C 1
ATOM 779 O O . LEU A 1 92 ? 7.852 4.198 -18.560 1.00 94.50 92 LEU A O 1
ATOM 783 N N . VAL A 1 93 ? 8.455 3.856 -16.422 1.00 95.81 93 VAL A N 1
ATOM 784 C CA . VAL A 1 93 ? 9.654 4.706 -16.480 1.00 95.81 93 VAL A CA 1
ATOM 785 C C . VAL A 1 93 ? 10.643 4.184 -17.523 1.00 95.81 93 VAL A C 1
ATOM 787 O O . VAL A 1 93 ? 11.135 4.966 -18.335 1.00 95.81 93 VAL A O 1
ATOM 790 N N . ALA A 1 94 ? 10.894 2.873 -17.556 1.00 95.56 94 ALA A N 1
ATOM 791 C CA . ALA A 1 94 ? 11.784 2.258 -18.539 1.00 95.56 94 ALA A CA 1
ATOM 792 C C . ALA A 1 94 ? 11.273 2.443 -19.977 1.00 95.56 94 ALA A C 1
ATOM 794 O O . ALA A 1 94 ? 12.053 2.778 -20.868 1.00 95.56 94 ALA A O 1
ATOM 795 N N . TYR A 1 95 ? 9.965 2.286 -20.202 1.00 95.56 95 TYR A N 1
ATOM 796 C CA . TYR A 1 95 ? 9.346 2.515 -21.505 1.00 95.56 95 TYR A CA 1
ATOM 797 C C . TYR A 1 95 ? 9.509 3.968 -21.960 1.00 95.56 95 TYR A C 1
ATOM 799 O O . TYR A 1 95 ? 9.949 4.215 -23.086 1.00 95.56 95 TYR A O 1
ATOM 807 N N . PHE A 1 96 ? 9.211 4.943 -21.098 1.00 95.62 96 PHE A N 1
ATOM 808 C CA . PHE A 1 96 ? 9.384 6.356 -21.441 1.00 95.62 96 PHE A CA 1
ATOM 809 C C . PHE A 1 96 ? 10.853 6.718 -21.682 1.00 95.62 96 PHE A C 1
ATOM 811 O O . PHE A 1 96 ? 11.154 7.412 -22.655 1.00 95.62 96 PHE A O 1
ATOM 818 N N . ALA A 1 97 ? 11.772 6.197 -20.865 1.00 95.31 97 ALA A N 1
ATOM 819 C CA . ALA A 1 97 ? 13.206 6.395 -21.052 1.00 95.31 97 ALA A CA 1
ATOM 820 C C . ALA A 1 97 ? 13.690 5.821 -22.394 1.00 95.31 97 ALA A C 1
ATOM 822 O O . ALA A 1 97 ? 14.397 6.503 -23.136 1.00 95.31 97 ALA A O 1
ATOM 823 N N . PHE A 1 98 ? 13.265 4.606 -22.751 1.00 95.50 98 PHE A N 1
ATOM 824 C CA . PHE A 1 98 ? 13.631 3.971 -24.018 1.00 95.50 98 PHE A CA 1
ATOM 825 C C . PHE A 1 98 ? 13.109 4.753 -25.230 1.00 95.50 98 PHE A C 1
ATOM 827 O O . PHE A 1 98 ? 13.852 4.998 -26.179 1.00 95.50 98 PHE A O 1
ATOM 834 N N . ASN A 1 99 ? 11.852 5.203 -25.192 1.00 94.19 99 ASN A N 1
ATOM 835 C CA . ASN A 1 99 ? 11.289 6.034 -26.259 1.00 94.19 99 ASN A CA 1
ATOM 836 C C . ASN A 1 99 ? 12.041 7.366 -26.405 1.00 94.19 99 ASN A C 1
ATOM 838 O O . ASN A 1 99 ? 12.362 7.762 -27.527 1.00 94.19 99 ASN A O 1
ATOM 842 N N . GLY A 1 100 ? 12.381 8.019 -25.289 1.00 92.75 100 GLY A N 1
ATOM 843 C CA . GLY A 1 100 ? 13.181 9.245 -25.294 1.00 92.75 100 GLY A CA 1
ATOM 844 C C . GLY A 1 100 ? 14.572 9.044 -25.904 1.00 92.75 100 GLY A C 1
ATOM 845 O O . GLY A 1 100 ? 14.995 9.834 -26.749 1.00 92.75 100 GLY A O 1
ATOM 846 N N . LEU A 1 101 ? 15.258 7.954 -25.547 1.00 92.00 101 LEU A N 1
ATOM 847 C CA . LEU A 1 101 ? 16.573 7.618 -26.103 1.00 92.00 101 LEU A CA 1
ATOM 848 C C . LEU A 1 101 ? 16.513 7.314 -27.606 1.00 92.00 101 LEU A C 1
ATOM 850 O O . LEU A 1 101 ? 17.367 7.789 -28.354 1.00 92.00 101 LEU A O 1
ATO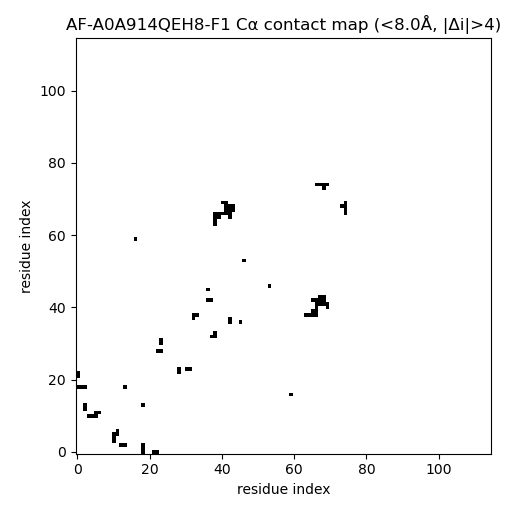M 854 N N . ASN A 1 102 ? 15.496 6.582 -28.069 1.00 90.56 102 ASN A N 1
ATOM 855 C CA . ASN A 1 102 ? 15.319 6.303 -29.498 1.00 90.56 102 ASN A CA 1
ATOM 856 C C . ASN A 1 102 ? 15.058 7.577 -30.305 1.00 90.56 102 ASN A C 1
ATOM 858 O O . ASN A 1 102 ? 15.628 7.752 -31.384 1.00 90.56 102 ASN A O 1
ATOM 862 N N . LEU A 1 103 ? 14.227 8.481 -29.779 1.00 91.31 103 LEU A N 1
ATOM 863 C CA . LEU A 1 103 ? 13.959 9.769 -30.415 1.00 91.31 103 LEU A CA 1
ATOM 864 C C . LEU A 1 103 ? 15.238 10.609 -30.521 1.00 91.31 103 LEU A C 1
ATOM 866 O O . LEU A 1 103 ? 15.538 11.155 -31.584 1.00 91.31 103 LEU A O 1
ATOM 870 N N . MET A 1 104 ? 16.020 10.659 -29.440 1.00 87.69 104 MET A N 1
ATOM 871 C CA . MET A 1 104 ? 17.308 11.345 -29.415 1.00 87.69 104 MET A CA 1
ATOM 872 C C . MET A 1 104 ? 18.275 10.753 -30.453 1.00 87.69 104 MET A C 1
ATOM 874 O O . MET A 1 104 ? 18.859 11.498 -31.239 1.00 87.69 104 MET A O 1
ATOM 878 N N . TYR A 1 105 ? 18.403 9.425 -30.512 1.00 84.81 105 TYR A N 1
ATOM 879 C CA . TYR A 1 105 ? 19.273 8.743 -31.474 1.00 84.81 105 TYR A CA 1
ATOM 880 C C . TYR A 1 105 ? 18.908 9.073 -32.930 1.00 84.81 105 TYR A C 1
ATOM 882 O O . TYR A 1 105 ? 19.782 9.405 -33.734 1.00 84.81 105 TYR A O 1
ATOM 890 N N . GLN A 1 106 ? 17.615 9.067 -33.268 1.00 83.12 106 GLN A N 1
ATOM 891 C CA . GLN A 1 106 ? 17.155 9.446 -34.607 1.00 83.12 106 GLN A CA 1
ATOM 892 C C . GLN A 1 106 ? 17.446 10.915 -34.943 1.00 83.12 106 GLN A C 1
ATOM 894 O O . GLN A 1 106 ? 17.797 11.222 -36.084 1.00 83.12 106 GLN A O 1
ATOM 899 N N . MET A 1 107 ? 17.316 11.825 -33.974 1.00 82.75 107 MET A N 1
ATOM 900 C CA . MET A 1 107 ? 17.658 13.239 -34.162 1.00 82.75 107 MET A CA 1
ATOM 901 C C . M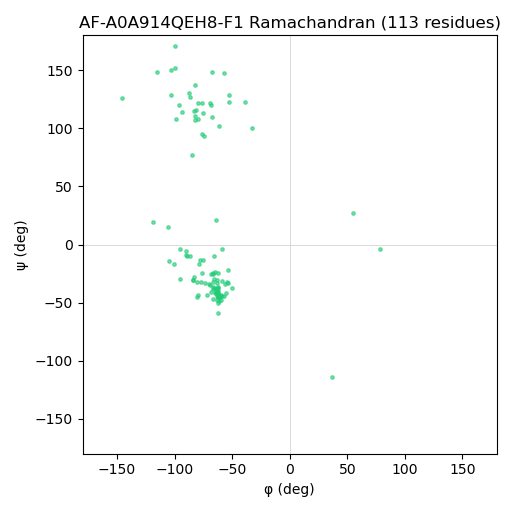ET A 1 107 ? 19.149 13.434 -34.450 1.00 82.75 107 MET A C 1
ATOM 903 O O . MET A 1 107 ? 19.490 14.117 -35.415 1.00 82.75 107 MET A O 1
ATOM 907 N N . PHE A 1 108 ? 20.033 12.807 -33.669 1.00 77.81 108 PHE A N 1
ATOM 908 C CA . PHE A 1 108 ? 21.480 12.894 -33.897 1.00 77.81 108 PHE A CA 1
ATOM 909 C C . PHE A 1 108 ? 21.892 12.294 -35.248 1.00 77.81 108 PHE A C 1
ATOM 911 O O . PHE A 1 108 ? 22.692 12.901 -35.959 1.00 77.81 108 PHE A O 1
ATOM 918 N N . GLY A 1 109 ? 21.304 11.160 -35.646 1.00 72.94 109 GLY A N 1
ATOM 919 C CA . GLY A 1 109 ? 21.558 10.553 -36.957 1.00 72.94 109 GLY A CA 1
ATOM 920 C C . GLY A 1 109 ? 21.116 11.436 -38.131 1.00 72.94 109 GLY A C 1
ATOM 921 O O . GLY A 1 109 ? 21.837 11.552 -39.119 1.00 72.94 109 GLY A O 1
ATOM 922 N N . LYS A 1 110 ? 19.969 12.119 -38.015 1.00 66.19 110 LYS A N 1
ATOM 923 C CA . LYS A 1 110 ? 19.492 13.067 -39.040 1.00 66.19 110 LYS A CA 1
ATOM 924 C C . LYS A 1 110 ? 20.345 14.333 -39.142 1.00 66.19 110 LYS A C 1
ATOM 926 O O . LYS A 1 110 ? 20.492 14.854 -40.240 1.00 66.19 110 LYS A O 1
ATOM 931 N N . ILE A 1 111 ? 20.889 14.827 -38.030 1.00 70.25 111 ILE A N 1
ATOM 932 C CA . ILE A 1 111 ? 21.768 16.008 -38.018 1.00 70.25 111 ILE A CA 1
ATOM 933 C C . ILE A 1 111 ? 23.108 15.701 -38.701 1.00 70.25 111 ILE A C 1
ATOM 935 O O . ILE A 1 111 ? 23.591 16.520 -39.473 1.00 70.25 111 ILE A O 1
ATOM 939 N N . PHE A 1 112 ? 23.681 14.517 -38.465 1.00 66.69 112 PHE A N 1
ATOM 940 C CA . PHE A 1 112 ? 24.977 14.128 -39.038 1.00 66.69 112 PHE A CA 1
ATOM 941 C C . PHE A 1 112 ? 24.932 13.729 -40.521 1.00 66.69 112 PHE A C 1
ATOM 943 O O . PHE A 1 112 ? 25.956 13.801 -41.185 1.00 66.69 112 PHE A O 1
ATOM 950 N N . LEU A 1 113 ? 23.780 13.290 -41.041 1.00 65.31 113 LEU A N 1
ATOM 951 C CA . LEU A 1 113 ? 23.619 12.897 -42.451 1.00 65.31 113 LEU A CA 1
ATOM 9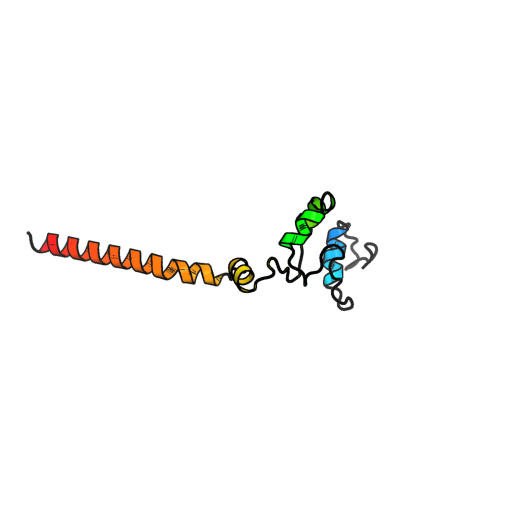52 C C . LEU A 1 113 ? 23.198 14.050 -43.380 1.00 65.31 113 LEU A C 1
ATOM 954 O O . LEU A 1 113 ? 23.089 13.838 -44.584 1.00 65.31 113 LEU A O 1
ATOM 958 N N . ASN A 1 114 ? 22.916 15.236 -42.834 1.00 55.56 114 ASN A N 1
ATOM 959 C CA . ASN A 1 114 ? 22.410 16.394 -43.583 1.00 55.56 114 ASN A CA 1
ATOM 960 C C . ASN A 1 114 ? 23.362 17.611 -43.524 1.00 55.56 114 ASN A C 1
ATOM 962 O O . ASN A 1 114 ? 22.934 18.742 -43.758 1.00 55.56 114 ASN A O 1
ATOM 966 N N . VAL A 1 115 ? 24.633 17.363 -43.186 1.00 52.12 115 VAL A N 1
ATOM 967 C CA . VAL A 1 115 ? 25.796 18.263 -43.300 1.00 52.12 115 VAL A CA 1
ATOM 968 C C . VAL A 1 115 ? 26.807 17.574 -44.201 1.00 52.12 115 VAL A C 1
ATOM 970 O O . VAL A 1 115 ? 27.310 18.245 -45.126 1.00 52.12 115 VAL A O 1
#

pLDDT: mean 74.79, std 12.81, range [48.97, 95.81]

Organism: NCBI:txid227884

Secondary structure (DSSP, 8-state):
--TTS-BTTB-----HHHHHHHHTTSTT------TTS-TTS-HHHHGGG-TTHHHHHHTSPP-S-----SSHHHHHHH---TTHHHHHHHHHHHHHHHHHHHHHHHHHHHHHT--

InterPro domains:
  IPR014430 Sterol desaturase Scs7 [PTHR12863] (10-100)

Foldseek 3Di:
DDQVDDDVNDRDPDDPLVVVVVVCVPPPDDPPQDPQDHQVDQVCVVLVVCPPVNVVVVPRDDPDNRHNDPDPVVSVVVPDDPCNVCVVVVVVVVVVVVVVVVVVVVVVVVVVVVD

Radius of gyration: 26.94 Å; Cα contacts (8 Å, |Δi|>4): 48; chains: 1; bounding box: 48×33×84 Å

Mean predicted aligned error: 13.01 Å